Protein AF-M2Z8C1-F1 (afdb_monomer_lite)

Structure (mmCIF, N/CA/C/O backbone):
data_AF-M2Z8C1-F1
#
_entry.id   AF-M2Z8C1-F1
#
loop_
_atom_site.group_PDB
_atom_site.id
_atom_site.type_symbol
_atom_site.label_atom_id
_atom_site.label_alt_id
_atom_site.label_comp_id
_atom_site.label_asym_id
_atom_site.label_entity_id
_atom_site.label_seq_id
_atom_site.pdbx_PDB_ins_code
_atom_site.Cartn_x
_atom_site.Cartn_y
_atom_site.Cartn_z
_atom_site.occupancy
_atom_site.B_iso_or_equiv
_atom_site.auth_seq_id
_atom_site.auth_comp_id
_atom_site.auth_asym_id
_atom_site.auth_atom_id
_atom_site.pdbx_PDB_model_num
ATOM 1 N N . MET A 1 1 ? 14.032 18.134 11.689 1.00 37.47 1 MET A N 1
ATOM 2 C CA . MET A 1 1 ? 13.424 18.075 13.034 1.00 37.47 1 MET A CA 1
ATOM 3 C C . MET A 1 1 ? 11.926 17.914 12.837 1.00 37.47 1 MET A C 1
ATOM 5 O O . MET A 1 1 ? 11.229 18.902 12.672 1.00 37.47 1 MET A O 1
ATOM 9 N N . VAL A 1 2 ? 11.467 16.673 12.661 1.00 42.88 2 VAL A N 1
ATOM 10 C CA . VAL A 1 2 ? 10.048 16.380 12.406 1.00 42.88 2 VAL A CA 1
ATOM 11 C C . VAL A 1 2 ? 9.296 16.477 13.732 1.00 42.88 2 VAL A C 1
ATOM 13 O O . VAL A 1 2 ? 9.832 16.110 14.776 1.00 42.88 2 VAL A O 1
ATOM 16 N N . MET A 1 3 ? 8.078 17.007 13.684 1.00 43.03 3 MET A N 1
ATOM 17 C CA . MET A 1 3 ? 7.134 17.154 14.792 1.00 43.03 3 MET A CA 1
ATOM 18 C C . MET A 1 3 ? 6.689 15.778 15.325 1.00 43.03 3 MET A C 1
ATOM 20 O O . MET A 1 3 ? 5.567 15.345 15.099 1.00 43.03 3 MET A O 1
ATOM 24 N N . VAL A 1 4 ? 7.572 15.052 16.012 1.00 54.19 4 VAL A N 1
ATOM 25 C CA . VAL A 1 4 ? 7.275 13.724 16.590 1.00 54.19 4 VAL A CA 1
ATOM 26 C C . VAL A 1 4 ? 6.373 13.833 17.839 1.00 54.19 4 VAL A C 1
ATOM 28 O O . VAL A 1 4 ? 5.777 12.849 18.265 1.00 54.19 4 VAL A O 1
ATOM 31 N N . GLY A 1 5 ? 6.214 15.035 18.408 1.00 57.62 5 GLY A N 1
ATOM 32 C CA . GLY A 1 5 ? 5.475 15.251 19.658 1.00 57.62 5 GLY A CA 1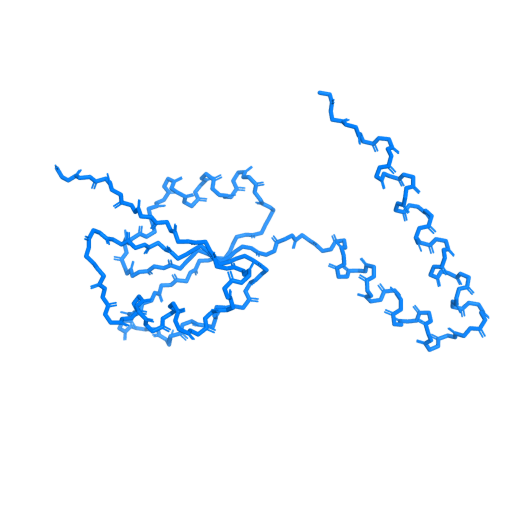
ATOM 33 C C . GLY A 1 5 ? 3.951 15.114 19.554 1.00 57.62 5 GLY A C 1
ATOM 34 O O . GLY A 1 5 ? 3.346 14.482 20.412 1.00 57.62 5 GLY A O 1
ATOM 35 N N . ASP A 1 6 ? 3.322 15.669 18.516 1.00 65.75 6 ASP A N 1
ATOM 36 C CA . ASP A 1 6 ? 1.852 15.759 18.435 1.00 65.75 6 ASP A CA 1
ATOM 37 C C . ASP A 1 6 ? 1.205 14.433 17.994 1.00 65.75 6 ASP A C 1
ATOM 39 O O . ASP A 1 6 ? 0.261 13.936 18.610 1.00 65.75 6 ASP A O 1
ATOM 43 N N . ALA A 1 7 ? 1.804 13.773 16.998 1.00 65.81 7 ALA A N 1
ATOM 44 C CA . ALA A 1 7 ? 1.341 12.472 16.515 1.00 65.81 7 ALA A CA 1
ATOM 45 C C . ALA A 1 7 ? 1.446 11.380 17.595 1.00 65.81 7 ALA A C 1
ATOM 47 O O . ALA A 1 7 ? 0.535 10.567 17.745 1.00 65.81 7 ALA A O 1
ATOM 48 N N . GLY A 1 8 ? 2.520 11.388 18.396 1.00 74.50 8 GLY A N 1
ATOM 49 C CA . GLY A 1 8 ? 2.686 10.445 19.506 1.00 74.50 8 GLY A CA 1
ATOM 50 C C . GLY A 1 8 ? 1.636 10.628 20.608 1.00 74.50 8 GLY A C 1
ATOM 51 O O . GLY A 1 8 ? 1.121 9.642 21.139 1.00 74.50 8 GLY A O 1
ATOM 52 N N . VAL A 1 9 ? 1.266 11.877 20.913 1.00 81.00 9 VAL A N 1
ATOM 53 C CA . VAL A 1 9 ? 0.220 12.202 21.898 1.00 81.00 9 VAL A CA 1
ATOM 54 C C . VAL A 1 9 ? -1.166 11.808 21.386 1.00 81.00 9 VAL A C 1
ATOM 56 O O . VAL A 1 9 ? -1.931 11.176 22.119 1.00 81.00 9 VAL A O 1
ATOM 59 N N . ALA A 1 10 ? -1.486 12.115 20.127 1.00 80.50 10 ALA A N 1
ATOM 60 C CA . ALA A 1 10 ? -2.745 11.709 19.502 1.00 80.50 10 ALA A CA 1
ATOM 61 C C . ALA A 1 10 ? -2.905 10.180 19.493 1.00 80.50 10 ALA A C 1
ATOM 63 O O . ALA A 1 10 ? -3.953 9.650 19.860 1.00 80.50 10 ALA A O 1
ATOM 64 N N . HIS A 1 11 ? -1.833 9.468 19.165 1.00 85.06 11 HIS A N 1
ATOM 65 C CA . HIS A 1 11 ? -1.820 8.017 19.109 1.00 85.06 11 HIS A CA 1
ATOM 66 C C . HIS A 1 11 ? -1.976 7.358 20.492 1.00 85.06 11 HIS A C 1
ATOM 68 O O . HIS A 1 11 ? -2.756 6.417 20.655 1.00 85.06 11 HIS A O 1
ATOM 74 N N . ALA A 1 12 ? -1.309 7.888 21.525 1.00 88.94 12 ALA A N 1
ATOM 75 C CA . ALA A 1 12 ? -1.519 7.445 22.906 1.00 88.94 12 ALA A CA 1
ATOM 76 C C . ALA A 1 12 ? -2.973 7.667 23.361 1.00 88.94 12 ALA A C 1
ATOM 78 O O . ALA A 1 12 ? -3.571 6.800 24.002 1.00 88.94 12 ALA A O 1
ATOM 79 N N . ARG A 1 13 ? -3.570 8.799 22.970 1.00 93.06 13 ARG A N 1
ATOM 80 C CA . ARG A 1 13 ? -4.976 9.100 23.250 1.00 93.06 13 ARG A CA 1
ATOM 81 C C . ARG A 1 13 ? -5.924 8.117 22.560 1.00 93.06 13 ARG A C 1
ATOM 83 O O . ARG A 1 13 ? -6.890 7.687 23.185 1.00 93.06 13 ARG A O 1
ATOM 90 N N . TRP A 1 14 ? -5.668 7.741 21.309 1.00 93.94 14 TRP A N 1
ATOM 91 C CA . TRP A 1 14 ? -6.498 6.760 20.600 1.00 93.94 14 TRP A CA 1
ATOM 92 C C . TRP A 1 14 ? -6.457 5.382 21.251 1.00 93.94 14 TRP A C 1
ATOM 94 O O . TRP A 1 14 ? -7.513 4.780 21.427 1.00 93.94 14 TRP A O 1
ATOM 104 N N . ARG A 1 15 ? -5.282 4.918 21.693 1.00 94.44 15 ARG A N 1
ATOM 105 C CA . ARG A 1 15 ? -5.169 3.661 22.454 1.00 94.44 15 ARG A CA 1
ATOM 106 C C . ARG A 1 15 ? -6.020 3.684 23.720 1.00 94.44 15 ARG A C 1
ATOM 108 O O . ARG A 1 15 ? -6.770 2.747 23.966 1.00 94.44 15 ARG A O 1
ATOM 115 N N . HIS A 1 16 ? -5.970 4.785 24.466 1.00 95.44 16 HIS A N 1
ATOM 116 C CA . HIS A 1 16 ? -6.773 4.937 25.677 1.00 95.44 16 HIS A CA 1
ATOM 117 C C . HIS A 1 16 ? -8.284 4.904 25.392 1.00 95.44 16 HIS A C 1
ATOM 119 O O . HIS A 1 16 ? -9.031 4.222 26.085 1.00 95.44 16 HIS A O 1
ATOM 125 N N . ILE A 1 17 ? -8.733 5.571 24.321 1.00 95.69 17 ILE A N 1
ATOM 126 C CA . ILE A 1 17 ? -10.139 5.532 23.888 1.00 95.69 17 ILE A CA 1
ATOM 127 C C . ILE A 1 17 ? -10.565 4.101 23.530 1.00 95.69 17 ILE A C 1
ATOM 129 O O . ILE A 1 17 ? -11.649 3.674 23.917 1.00 95.69 17 ILE A O 1
ATOM 133 N N . VAL A 1 18 ? -9.727 3.349 22.810 1.00 96.88 18 VAL A N 1
ATOM 134 C CA . VAL A 1 18 ? -10.014 1.950 22.449 1.00 96.88 18 VAL A CA 1
ATOM 135 C C . VAL A 1 18 ? -10.153 1.070 23.696 1.00 96.88 18 VAL A C 1
ATOM 137 O O . VAL A 1 18 ? -11.086 0.267 23.771 1.00 96.88 18 VAL A O 1
ATOM 140 N N . GLU A 1 19 ? -9.271 1.238 24.685 1.00 96.12 19 GLU A N 1
ATOM 141 C CA . GLU A 1 19 ? -9.348 0.526 25.967 1.00 96.12 19 GLU A CA 1
ATOM 142 C C . GLU A 1 19 ? -10.644 0.839 26.721 1.00 96.12 19 GLU A C 1
ATOM 144 O O . GLU A 1 19 ? -11.318 -0.079 27.194 1.00 96.12 19 GLU A O 1
ATOM 149 N N . ASP A 1 20 ? -11.024 2.115 26.800 1.00 97.69 20 ASP A N 1
ATOM 150 C CA . ASP A 1 20 ? -12.250 2.534 27.478 1.00 97.69 20 ASP A CA 1
ATOM 151 C C . ASP A 1 20 ? -13.498 1.997 26.778 1.00 97.69 20 ASP A C 1
ATOM 153 O O . ASP A 1 20 ? -14.374 1.439 27.441 1.00 97.69 20 ASP A O 1
ATOM 157 N N . ILE A 1 21 ? -13.558 2.063 25.442 1.00 97.44 21 ILE A N 1
ATOM 158 C CA . ILE A 1 21 ? -14.635 1.426 24.672 1.00 97.44 21 ILE A CA 1
ATOM 159 C C . ILE A 1 21 ? -14.701 -0.063 25.020 1.00 97.44 21 ILE A C 1
ATOM 161 O O . ILE A 1 21 ? -15.785 -0.563 25.295 1.00 97.44 21 ILE A O 1
ATOM 165 N N . GLY A 1 22 ? -13.564 -0.763 25.073 1.00 97.38 22 GLY A N 1
ATOM 166 C CA . GLY A 1 22 ? -13.505 -2.185 25.417 1.00 97.38 22 GLY A CA 1
ATOM 167 C C . GLY A 1 22 ? -13.989 -2.519 26.832 1.00 97.38 22 GLY A C 1
ATOM 168 O O . GLY A 1 22 ? -14.554 -3.596 27.030 1.00 97.38 22 GLY A O 1
ATOM 169 N N . ARG A 1 23 ? -13.813 -1.608 27.802 1.00 96.81 23 ARG A N 1
ATOM 170 C CA . ARG A 1 23 ? -14.359 -1.758 29.163 1.00 96.81 23 ARG A CA 1
ATOM 171 C C . ARG A 1 23 ? -15.884 -1.684 29.189 1.00 96.81 23 ARG A C 1
ATOM 173 O O . ARG A 1 23 ? -16.496 -2.411 29.966 1.00 96.81 23 ARG A O 1
ATOM 180 N N . PHE A 1 24 ? -16.486 -0.819 28.371 1.00 96.62 24 PHE A N 1
ATOM 181 C CA . PHE A 1 24 ? -17.943 -0.655 28.310 1.00 96.62 24 PHE A CA 1
ATOM 182 C C . PHE A 1 24 ? -18.616 -1.652 27.355 1.00 96.62 24 PHE A C 1
ATOM 184 O O . PHE A 1 24 ? -19.703 -2.145 27.645 1.00 96.62 24 PHE A O 1
ATOM 191 N N . ASP A 1 25 ? -17.961 -1.972 26.239 1.00 98.06 25 ASP A N 1
ATOM 192 C CA . ASP A 1 25 ? -18.417 -2.897 25.205 1.00 98.06 25 ASP A CA 1
ATOM 193 C C . ASP A 1 25 ? -17.217 -3.602 24.545 1.00 98.06 25 ASP A C 1
ATOM 195 O O . ASP A 1 25 ? -16.498 -3.059 23.700 1.00 98.06 25 ASP A O 1
ATOM 199 N N . ALA A 1 26 ? -17.035 -4.880 24.882 1.00 96.56 26 ALA A N 1
ATOM 200 C CA . ALA A 1 26 ? -15.950 -5.693 24.342 1.00 96.56 26 ALA A CA 1
ATOM 201 C C . ALA A 1 26 ? -16.046 -5.911 22.817 1.00 96.56 26 ALA A C 1
ATOM 203 O O . ALA A 1 26 ? -15.027 -6.119 22.154 1.00 96.56 26 ALA A O 1
ATOM 204 N N . GLY A 1 27 ? -17.253 -5.914 22.245 1.00 97.62 27 GLY A N 1
ATOM 205 C CA . GLY A 1 27 ? -17.476 -6.042 20.807 1.00 97.62 27 GLY A CA 1
ATOM 206 C C . GLY A 1 27 ? -17.021 -4.796 20.056 1.00 97.62 27 GLY A C 1
ATOM 207 O O . GLY A 1 27 ? -16.243 -4.910 19.104 1.00 97.62 27 GLY A O 1
ATOM 208 N N . ALA A 1 28 ? -17.446 -3.624 20.524 1.00 96.25 28 ALA A N 1
ATOM 209 C CA . ALA A 1 28 ? -17.011 -2.339 19.986 1.00 96.25 28 ALA A CA 1
ATOM 210 C C . ALA A 1 28 ? -15.498 -2.131 20.173 1.00 96.25 28 ALA A C 1
ATOM 212 O O . ALA A 1 28 ? -14.813 -1.737 19.229 1.00 96.25 28 ALA A O 1
ATOM 213 N N . GLY A 1 29 ? -14.951 -2.500 21.338 1.00 97.31 29 GLY A N 1
ATOM 214 C CA . GLY A 1 29 ? -13.518 -2.393 21.626 1.00 97.31 29 GLY A CA 1
ATOM 215 C C . GLY A 1 29 ? -12.658 -3.184 20.640 1.00 97.31 29 GLY A C 1
ATOM 216 O O . GLY A 1 29 ? -11.687 -2.659 20.101 1.00 97.31 29 GLY A O 1
ATOM 217 N N . ARG A 1 30 ? -13.056 -4.418 20.295 1.00 97.38 30 ARG A N 1
ATOM 218 C CA . ARG A 1 30 ? -12.354 -5.217 19.271 1.00 97.38 30 ARG A CA 1
ATOM 219 C C . ARG A 1 30 ? -12.397 -4.578 17.884 1.00 97.38 30 ARG A C 1
ATOM 221 O O . ARG A 1 30 ? -11.428 -4.684 17.136 1.00 97.38 30 ARG A O 1
ATOM 228 N N . GLN A 1 31 ? -13.511 -3.951 17.511 1.00 97.06 31 GLN A N 1
ATOM 229 C CA . GLN A 1 31 ? -13.615 -3.273 16.217 1.00 97.06 31 GLN A CA 1
ATOM 230 C C . GLN A 1 31 ? -12.717 -2.034 16.164 1.00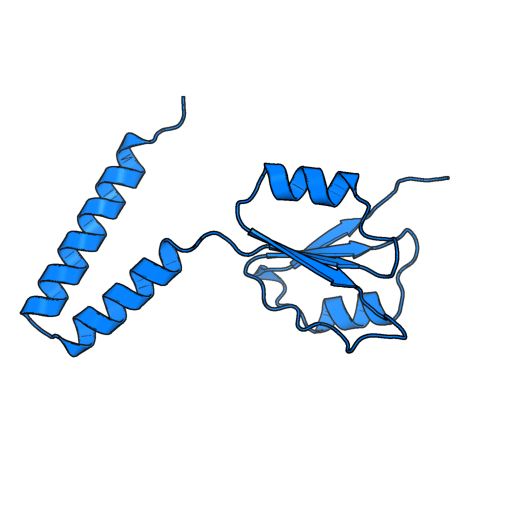 97.06 31 GLN A C 1
ATOM 232 O O . GLN A 1 31 ? -12.000 -1.849 15.180 1.00 97.06 31 GLN A O 1
ATOM 237 N N . ALA A 1 32 ? -12.710 -1.239 17.236 1.00 96.00 32 ALA A N 1
ATOM 238 C CA . ALA A 1 32 ? -11.870 -0.055 17.358 1.00 96.00 32 ALA A CA 1
ATOM 239 C C . ALA A 1 32 ? -10.375 -0.419 17.376 1.00 96.00 32 ALA A C 1
ATOM 241 O O . ALA A 1 32 ? -9.587 0.194 16.661 1.00 96.00 32 ALA A O 1
ATOM 242 N N . GLN A 1 33 ? -10.002 -1.492 18.080 1.00 95.19 33 GLN A N 1
ATOM 243 C CA . GLN A 1 33 ? -8.638 -2.024 18.084 1.00 95.19 33 GLN A CA 1
ATOM 244 C C . GLN A 1 33 ? -8.171 -2.415 16.677 1.00 95.19 33 GLN A C 1
ATOM 246 O O . GLN A 1 33 ? -7.107 -1.990 16.242 1.00 95.19 33 GLN A O 1
ATOM 251 N N . ARG A 1 34 ? -8.997 -3.140 15.912 1.00 95.44 34 ARG A N 1
ATOM 252 C CA . ARG A 1 34 ? -8.673 -3.485 14.515 1.00 95.44 34 ARG A CA 1
ATOM 253 C C . ARG A 1 34 ? -8.538 -2.258 13.617 1.00 95.44 34 ARG A C 1
ATOM 255 O O . ARG A 1 34 ? -7.819 -2.309 12.624 1.00 95.44 34 ARG A O 1
ATOM 262 N N . ALA A 1 35 ? -9.294 -1.196 13.888 1.00 93.94 35 ALA A N 1
ATOM 263 C CA . ALA A 1 35 ? -9.184 0.049 13.138 1.00 93.94 35 ALA A CA 1
ATOM 264 C C . ALA A 1 35 ? -7.865 0.766 13.449 1.00 93.94 35 ALA A C 1
ATOM 266 O O . ALA A 1 35 ? -7.203 1.216 12.519 1.00 93.94 35 ALA A O 1
ATOM 267 N N . LEU A 1 36 ? -7.460 0.799 14.721 1.00 93.81 36 LEU A N 1
ATOM 268 C CA . LEU A 1 36 ? -6.178 1.359 15.137 1.00 93.81 36 LEU A CA 1
ATOM 269 C C . LEU A 1 36 ? -4.999 0.549 14.578 1.00 93.81 36 LEU A C 1
ATOM 271 O O . LEU A 1 36 ? -4.087 1.124 14.005 1.00 93.81 36 LEU A O 1
ATOM 275 N N . GLU A 1 37 ? -5.065 -0.782 14.623 1.00 92.25 37 GLU A N 1
ATOM 276 C CA . GLU A 1 37 ? -4.057 -1.658 14.005 1.00 92.25 37 GLU A CA 1
ATOM 277 C C . GLU A 1 37 ? -3.922 -1.421 12.497 1.00 92.25 37 GLU A C 1
ATOM 279 O O . GLU A 1 37 ? -2.813 -1.410 11.974 1.00 92.25 37 GLU A O 1
ATOM 284 N N . ARG A 1 38 ? -5.042 -1.206 11.792 1.00 87.69 38 ARG A N 1
ATOM 285 C CA . ARG A 1 38 ? -5.031 -0.853 10.364 1.00 87.69 38 ARG A CA 1
ATOM 286 C C . ARG A 1 38 ? -4.457 0.535 10.111 1.00 87.69 38 ARG A C 1
ATOM 288 O O . ARG A 1 38 ? -3.757 0.711 9.126 1.00 87.69 38 ARG A O 1
ATOM 295 N N . HIS A 1 39 ? -4.752 1.496 10.980 1.00 87.31 39 HIS A N 1
ATOM 296 C CA . HIS A 1 39 ? -4.191 2.841 10.900 1.00 87.31 39 HIS A CA 1
ATOM 297 C C . HIS A 1 39 ? -2.668 2.834 11.122 1.00 87.31 39 HIS A C 1
ATOM 299 O O . HIS A 1 39 ? -1.938 3.557 10.453 1.00 87.31 39 HIS A O 1
ATOM 305 N N . ASP A 1 40 ? -2.192 2.011 12.053 1.00 88.31 40 ASP A N 1
ATOM 306 C CA . ASP A 1 40 ? -0.780 1.933 12.434 1.00 88.31 40 ASP A CA 1
ATOM 307 C C . ASP A 1 40 ? 0.039 1.001 11.535 1.00 88.31 40 ASP A C 1
ATOM 309 O O . ASP A 1 40 ? 1.269 0.945 11.639 1.00 88.31 40 ASP A O 1
ATOM 313 N N . ALA A 1 41 ? -0.632 0.242 10.668 1.00 88.06 41 ALA A N 1
ATOM 314 C CA . ALA A 1 41 ? 0.024 -0.631 9.719 1.00 88.06 41 ALA A CA 1
ATOM 315 C C . ALA A 1 41 ? 0.892 0.194 8.749 1.00 88.06 41 ALA A C 1
ATOM 317 O O . ALA A 1 41 ? 0.473 1.257 8.287 1.00 88.06 41 ALA A O 1
ATOM 318 N N . PRO A 1 42 ? 2.099 -0.288 8.398 1.00 88.06 42 PRO A N 1
ATOM 319 C CA . PRO A 1 42 ? 2.905 0.359 7.375 1.00 88.06 42 PRO A CA 1
ATOM 320 C C . PRO A 1 42 ? 2.151 0.428 6.046 1.00 88.06 42 PRO A C 1
ATOM 322 O O . PRO A 1 42 ? 1.569 -0.573 5.624 1.00 88.06 42 PRO A O 1
ATOM 325 N N . LEU A 1 43 ? 2.236 1.577 5.370 1.00 88.50 43 LEU A N 1
ATOM 326 C CA . LEU A 1 43 ? 1.671 1.762 4.035 1.00 88.50 43 LEU A CA 1
ATOM 327 C C . LEU A 1 43 ? 2.210 0.685 3.083 1.00 88.50 43 LEU A C 1
ATOM 329 O O . LEU A 1 43 ? 3.428 0.559 2.910 1.00 88.50 43 LEU A O 1
ATOM 333 N N . ARG A 1 44 ? 1.312 -0.087 2.465 1.00 92.62 44 ARG A N 1
ATOM 334 C CA . ARG A 1 44 ? 1.657 -1.044 1.414 1.00 92.62 44 ARG A CA 1
ATOM 335 C C . ARG A 1 44 ? 1.751 -0.296 0.095 1.00 92.62 44 ARG A C 1
ATOM 337 O O . ARG A 1 44 ? 0.778 0.317 -0.339 1.00 92.62 44 ARG A O 1
ATOM 344 N N . VAL A 1 45 ? 2.899 -0.394 -0.564 1.00 95.56 45 VAL A N 1
ATOM 345 C CA . VAL A 1 45 ? 3.087 0.121 -1.921 1.00 95.56 45 VAL A CA 1
ATOM 346 C C . VAL A 1 45 ? 3.331 -1.041 -2.874 1.00 95.56 45 VAL A C 1
ATOM 348 O O . VAL A 1 45 ? 4.197 -1.874 -2.618 1.00 95.56 45 VAL A O 1
ATOM 351 N N . GLN A 1 46 ? 2.590 -1.102 -3.976 1.00 95.69 46 GLN A N 1
ATOM 352 C CA . GLN A 1 46 ? 2.855 -2.030 -5.077 1.00 95.69 46 GLN A CA 1
ATOM 353 C C . GLN A 1 46 ? 3.426 -1.272 -6.267 1.00 95.69 46 GLN A C 1
ATOM 355 O O . GLN A 1 46 ? 2.848 -0.282 -6.699 1.00 95.69 46 GLN A O 1
ATOM 360 N N . ILE A 1 47 ? 4.544 -1.743 -6.814 1.00 95.06 47 ILE A N 1
ATOM 361 C CA . ILE A 1 47 ? 5.096 -1.239 -8.073 1.00 95.06 47 ILE A CA 1
ATOM 362 C C . ILE A 1 47 ? 4.774 -2.252 -9.163 1.00 95.06 47 ILE A C 1
ATOM 364 O O . ILE A 1 47 ? 5.295 -3.368 -9.150 1.00 95.06 47 ILE A O 1
ATOM 368 N N . ALA A 1 48 ? 3.909 -1.858 -10.088 1.00 93.94 48 ALA A N 1
ATOM 369 C CA . ALA A 1 48 ? 3.451 -2.685 -11.187 1.00 93.94 48 ALA A CA 1
ATOM 370 C C . ALA A 1 48 ? 3.970 -2.141 -12.516 1.00 93.94 48 ALA A C 1
ATOM 372 O O . ALA A 1 48 ? 3.977 -0.937 -12.749 1.00 93.94 48 ALA A O 1
ATOM 373 N N . GLY A 1 49 ? 4.388 -3.027 -13.405 1.00 92.25 49 GLY A N 1
ATOM 374 C CA . GLY A 1 49 ? 4.760 -2.675 -14.769 1.00 92.25 49 GLY A CA 1
ATOM 375 C C . GLY A 1 49 ? 5.091 -3.929 -15.559 1.00 92.25 49 GLY A C 1
ATOM 376 O O . GLY A 1 49 ? 5.285 -4.999 -14.983 1.00 92.25 49 GLY A O 1
ATOM 377 N N . ARG A 1 50 ? 5.158 -3.813 -16.882 1.00 90.06 50 ARG A N 1
ATOM 378 C CA . ARG A 1 50 ? 5.551 -4.940 -17.742 1.00 90.06 50 ARG A CA 1
ATOM 379 C C . ARG A 1 50 ? 7.018 -5.320 -17.542 1.00 90.06 50 ARG A C 1
ATOM 381 O O . ARG A 1 50 ? 7.797 -4.520 -17.020 1.00 90.06 50 ARG A O 1
ATOM 388 N N . GLY A 1 51 ? 7.404 -6.518 -17.979 1.00 80.75 51 GLY A N 1
ATOM 389 C CA . GLY A 1 51 ? 8.766 -7.044 -17.837 1.00 80.75 51 GLY A CA 1
ATOM 390 C C . GLY A 1 51 ? 9.859 -6.020 -18.163 1.00 80.75 51 GLY A C 1
ATOM 391 O O . GLY A 1 51 ? 9.925 -5.474 -19.264 1.00 80.75 51 GLY A O 1
ATOM 392 N N . GLY A 1 52 ? 10.694 -5.715 -17.165 1.00 73.62 52 GLY A N 1
ATOM 393 C CA . GLY A 1 52 ? 11.783 -4.735 -17.266 1.00 73.62 52 GLY A CA 1
ATOM 394 C C . GLY A 1 52 ? 11.387 -3.253 -17.159 1.00 73.62 52 GLY A C 1
ATOM 395 O O . GLY A 1 52 ? 12.283 -2.417 -17.065 1.00 73.62 52 GLY A O 1
ATOM 396 N N . ALA A 1 53 ? 10.094 -2.902 -17.119 1.00 80.12 53 ALA A N 1
ATOM 397 C CA . ALA A 1 53 ? 9.637 -1.517 -16.943 1.00 80.12 53 ALA A CA 1
ATOM 398 C C . ALA A 1 53 ? 9.944 -0.986 -15.535 1.00 80.12 53 ALA A C 1
ATOM 400 O O . ALA A 1 53 ? 10.310 0.174 -15.356 1.00 80.12 53 ALA A O 1
ATOM 401 N N . VAL A 1 54 ? 9.850 -1.849 -14.520 1.00 84.12 54 VAL A N 1
ATOM 402 C CA . VAL A 1 54 ? 10.222 -1.502 -13.145 1.00 84.12 54 VAL A CA 1
ATOM 403 C C . VAL A 1 54 ? 11.742 -1.575 -13.004 1.00 84.12 54 VAL A C 1
ATOM 405 O O . VAL A 1 54 ? 12.311 -2.622 -12.685 1.00 84.12 54 VAL A O 1
ATOM 408 N N . ARG A 1 55 ? 12.419 -0.449 -13.240 1.00 85.06 55 ARG A N 1
ATOM 409 C CA . ARG A 1 55 ? 13.876 -0.363 -13.085 1.00 85.06 55 ARG A CA 1
ATOM 410 C C . ARG A 1 55 ? 14.300 -0.602 -11.626 1.00 85.06 55 ARG A C 1
ATOM 412 O O . ARG A 1 55 ? 13.645 -0.095 -10.710 1.00 85.06 55 ARG A O 1
ATOM 419 N N . PRO A 1 56 ? 15.445 -1.270 -11.382 1.00 87.75 56 PRO A N 1
ATOM 420 C CA . PRO A 1 56 ? 15.974 -1.457 -10.028 1.00 87.75 56 PRO A CA 1
ATOM 421 C C . PRO A 1 56 ? 16.186 -0.145 -9.260 1.00 87.75 56 PRO A C 1
ATOM 423 O O . PRO A 1 56 ? 15.986 -0.102 -8.052 1.00 87.75 56 PRO A O 1
ATOM 426 N N . THR A 1 57 ? 16.545 0.938 -9.957 1.00 88.75 57 THR A N 1
ATOM 427 C CA . THR A 1 57 ? 16.734 2.270 -9.362 1.00 88.75 57 THR A CA 1
ATOM 428 C C . THR A 1 57 ? 15.431 2.879 -8.853 1.00 88.75 57 THR A C 1
ATOM 430 O O . THR A 1 57 ? 15.417 3.432 -7.757 1.00 88.75 57 THR A O 1
ATOM 433 N N . LEU A 1 58 ? 14.333 2.748 -9.607 1.00 87.44 58 LEU A N 1
ATOM 434 C CA . LEU A 1 58 ? 13.009 3.192 -9.166 1.00 87.44 58 LEU A CA 1
ATOM 435 C C . LEU A 1 58 ? 12.564 2.394 -7.940 1.00 87.44 58 LEU A C 1
ATOM 437 O O . LEU A 1 58 ? 12.163 2.984 -6.941 1.00 87.44 58 LEU A O 1
ATOM 441 N N . ARG A 1 59 ? 12.699 1.064 -7.992 1.00 89.62 59 ARG A N 1
ATOM 442 C CA . ARG A 1 59 ? 12.400 0.191 -6.851 1.00 89.62 59 ARG A CA 1
ATOM 443 C C . ARG A 1 59 ? 13.164 0.627 -5.601 1.00 89.62 59 ARG A C 1
ATOM 445 O O . ARG A 1 59 ? 12.539 0.853 -4.574 1.00 89.62 59 ARG A O 1
ATOM 452 N N . ALA A 1 60 ? 14.483 0.792 -5.705 1.00 90.94 60 ALA A N 1
ATOM 453 C CA . ALA A 1 60 ? 15.323 1.177 -4.575 1.00 90.94 60 ALA A CA 1
ATOM 454 C C . ALA A 1 60 ? 14.944 2.556 -4.005 1.00 90.94 60 ALA A C 1
ATOM 456 O O . ALA A 1 60 ? 14.949 2.745 -2.791 1.00 90.94 60 ALA A O 1
ATOM 457 N N . ALA A 1 61 ? 14.584 3.515 -4.864 1.00 90.44 61 ALA A N 1
ATOM 458 C CA . ALA A 1 61 ? 14.132 4.834 -4.427 1.00 90.44 61 ALA A CA 1
ATOM 459 C C . ALA A 1 61 ? 12.807 4.765 -3.648 1.00 90.44 61 ALA A C 1
ATOM 461 O O . ALA A 1 61 ? 12.660 5.441 -2.632 1.00 90.44 61 ALA A O 1
ATOM 462 N N . VAL A 1 62 ? 11.862 3.933 -4.096 1.00 90.94 62 VAL A N 1
ATOM 463 C CA . VAL A 1 62 ? 10.589 3.723 -3.391 1.00 90.94 62 VAL A CA 1
ATOM 464 C C . VAL A 1 62 ? 10.824 2.980 -2.075 1.00 90.94 62 VAL A C 1
ATOM 466 O O . VAL A 1 62 ? 10.352 3.438 -1.041 1.00 90.94 62 VAL A O 1
ATOM 469 N N . GLU A 1 63 ? 11.609 1.901 -2.076 1.00 91.50 63 GLU A N 1
ATOM 470 C CA . GLU A 1 63 ? 11.972 1.138 -0.867 1.00 91.50 63 GLU A CA 1
ATOM 471 C C . GLU A 1 63 ? 12.679 2.000 0.191 1.00 91.50 63 GLU A C 1
ATOM 473 O O . GLU A 1 63 ? 12.489 1.792 1.385 1.00 91.50 63 GLU A O 1
ATOM 478 N N . ALA A 1 64 ? 13.458 3.005 -0.219 1.00 91.00 64 ALA A N 1
ATOM 479 C CA . ALA A 1 64 ? 14.071 3.955 0.708 1.00 91.00 64 ALA A CA 1
AT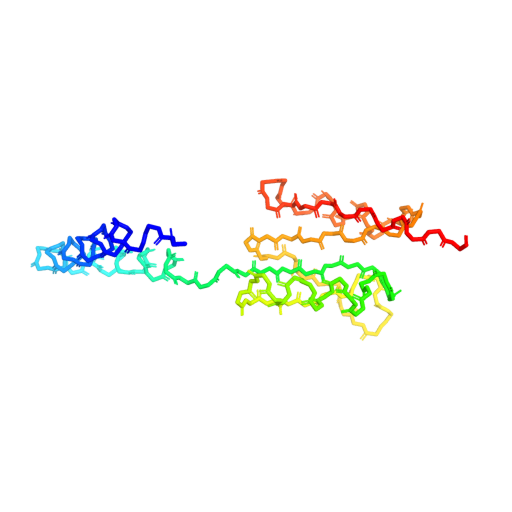OM 480 C C . ALA A 1 64 ? 13.065 4.950 1.321 1.00 91.00 64 ALA A C 1
ATOM 482 O O . ALA A 1 64 ? 13.328 5.513 2.385 1.00 91.00 64 ALA A O 1
ATOM 483 N N . ALA A 1 65 ? 11.935 5.192 0.653 1.00 87.31 65 ALA A N 1
ATOM 484 C CA . ALA A 1 65 ? 10.918 6.148 1.080 1.00 87.31 65 ALA A CA 1
ATOM 485 C C . ALA A 1 65 ? 9.789 5.507 1.903 1.00 87.31 65 ALA A C 1
ATOM 487 O O . ALA A 1 65 ? 9.169 6.196 2.715 1.00 87.31 65 ALA A O 1
ATOM 488 N N . VAL A 1 66 ? 9.506 4.214 1.704 1.00 87.88 66 VAL A N 1
ATOM 489 C CA . VAL A 1 66 ? 8.375 3.520 2.341 1.00 87.88 66 VAL A CA 1
ATOM 490 C C . VAL A 1 66 ? 8.775 2.166 2.919 1.00 87.88 66 VAL A C 1
ATOM 492 O O . VAL A 1 66 ? 9.651 1.477 2.414 1.00 87.88 66 VAL A O 1
ATOM 495 N N . ALA A 1 67 ? 8.089 1.756 3.984 1.00 78.94 67 ALA A N 1
ATOM 496 C CA . ALA A 1 67 ? 8.467 0.575 4.757 1.00 78.94 67 ALA A CA 1
ATOM 497 C C . ALA A 1 67 ? 8.111 -0.770 4.096 1.00 78.94 67 ALA A C 1
ATOM 499 O O . ALA A 1 67 ? 8.726 -1.784 4.428 1.00 78.94 67 ALA A O 1
ATOM 500 N N . ARG A 1 68 ? 7.116 -0.817 3.198 1.00 88.75 68 ARG A N 1
ATOM 501 C CA . ARG A 1 68 ? 6.678 -2.061 2.552 1.00 88.75 68 ARG A CA 1
ATOM 502 C C . ARG A 1 68 ? 6.413 -1.857 1.067 1.00 88.75 68 ARG A C 1
ATOM 504 O O . ARG A 1 68 ? 5.447 -1.199 0.689 1.00 88.75 68 ARG A O 1
ATOM 511 N N . VAL A 1 69 ? 7.248 -2.493 0.248 1.00 93.38 69 VAL A N 1
ATOM 512 C CA . VAL A 1 69 ? 7.144 -2.478 -1.213 1.00 93.38 69 VAL A CA 1
ATOM 513 C C . VAL A 1 69 ? 6.980 -3.897 -1.733 1.00 93.38 69 VAL A C 1
ATOM 515 O O . VAL A 1 69 ? 7.788 -4.780 -1.454 1.00 93.38 69 VAL A O 1
ATOM 518 N N . GLU A 1 70 ? 5.934 -4.108 -2.513 1.00 92.88 70 GLU A N 1
ATOM 519 C CA . GLU A 1 70 ? 5.716 -5.304 -3.313 1.00 92.88 70 GLU A CA 1
ATOM 520 C C . GLU A 1 70 ? 5.907 -4.929 -4.782 1.00 92.88 70 GLU A C 1
ATOM 522 O O . GLU A 1 70 ? 5.629 -3.803 -5.192 1.00 92.88 70 GLU A O 1
ATOM 527 N N . ALA A 1 71 ? 6.400 -5.856 -5.594 1.00 91.94 71 ALA A N 1
ATOM 528 C CA . ALA A 1 71 ? 6.491 -5.618 -7.023 1.00 91.94 71 ALA A CA 1
ATOM 529 C C . ALA A 1 71 ? 5.782 -6.698 -7.801 1.00 91.94 71 ALA A C 1
ATOM 531 O O . ALA A 1 71 ? 5.889 -7.884 -7.489 1.00 91.94 71 ALA A O 1
ATOM 532 N N . ALA A 1 72 ? 5.105 -6.240 -8.836 1.00 91.69 72 ALA A N 1
ATOM 533 C CA . ALA A 1 72 ? 4.233 -7.026 -9.661 1.00 91.69 72 ALA A CA 1
ATOM 534 C C . ALA A 1 72 ? 4.644 -6.826 -11.119 1.00 91.69 72 ALA A C 1
ATOM 536 O O . ALA A 1 72 ? 4.865 -5.704 -11.575 1.00 91.69 72 ALA A O 1
ATOM 537 N N . GLU A 1 73 ? 4.790 -7.930 -11.836 1.00 91.75 73 GLU A N 1
ATOM 538 C CA . GLU A 1 73 ? 5.046 -7.903 -13.267 1.00 91.75 73 GLU A CA 1
ATOM 539 C C . GLU A 1 73 ? 3.718 -8.114 -13.986 1.00 91.75 73 GLU A C 1
ATOM 541 O O . GLU A 1 73 ? 3.033 -9.102 -13.725 1.00 91.75 73 GLU A O 1
ATOM 546 N N . LEU A 1 74 ? 3.353 -7.165 -14.842 1.00 91.94 74 LEU A N 1
ATOM 547 C CA . LEU A 1 74 ? 2.169 -7.254 -15.692 1.00 91.94 74 LEU A CA 1
ATOM 548 C C . LEU A 1 74 ? 2.510 -8.017 -16.966 1.00 91.94 74 LEU A C 1
ATOM 550 O O . LEU A 1 74 ? 3.631 -7.881 -17.468 1.00 91.94 74 LEU A O 1
ATOM 554 N N . ASP A 1 75 ? 1.534 -8.742 -17.518 1.00 90.44 75 ASP A N 1
ATOM 555 C CA . ASP A 1 75 ? 1.688 -9.450 -18.798 1.00 90.44 75 ASP A CA 1
ATOM 556 C C . ASP A 1 75 ? 2.884 -10.424 -18.803 1.00 90.44 75 ASP A C 1
ATOM 558 O O . ASP A 1 75 ? 3.617 -10.566 -19.783 1.00 90.44 75 ASP A O 1
ATOM 562 N N . SER A 1 76 ? 3.130 -11.066 -17.658 1.00 88.50 76 SER A N 1
ATOM 563 C CA . SER A 1 76 ? 4.190 -12.062 -17.532 1.00 88.50 76 SER A CA 1
ATOM 564 C C . SER A 1 76 ? 3.734 -13.375 -18.181 1.00 88.50 76 SER A C 1
ATOM 566 O O . SER A 1 76 ? 2.690 -13.903 -17.798 1.00 88.50 76 SER A O 1
ATOM 568 N N . PRO A 1 77 ? 4.501 -13.961 -19.118 1.00 86.50 77 PRO A N 1
ATOM 569 C CA . PRO A 1 77 ? 4.114 -15.219 -19.762 1.00 86.50 77 PRO A CA 1
ATOM 570 C C . PRO A 1 77 ? 4.103 -16.407 -18.786 1.00 86.50 77 PRO A C 1
ATOM 572 O O . PRO A 1 77 ? 3.398 -17.387 -19.013 1.00 86.50 77 PRO A O 1
ATOM 575 N N . ASP A 1 78 ? 4.868 -16.307 -17.695 1.00 89.62 78 ASP A N 1
ATOM 576 C CA . ASP A 1 78 ? 5.109 -17.398 -16.749 1.00 89.62 78 ASP A CA 1
ATOM 577 C C . ASP A 1 78 ? 4.343 -17.232 -15.425 1.00 89.62 78 ASP A C 1
ATOM 579 O O . ASP A 1 78 ? 4.470 -18.068 -14.524 1.00 89.62 78 ASP A O 1
ATOM 583 N N . ARG A 1 79 ? 3.581 -16.141 -15.254 1.00 86.69 79 ARG A N 1
ATOM 584 C CA . ARG A 1 79 ? 2.898 -15.817 -13.992 1.00 86.69 79 ARG A CA 1
ATOM 585 C C . ARG A 1 79 ? 1.460 -15.365 -14.235 1.00 86.69 79 ARG A C 1
ATOM 587 O O . ARG A 1 79 ? 1.181 -14.745 -15.254 1.00 86.69 79 ARG A O 1
ATOM 594 N N . PRO A 1 80 ? 0.537 -15.652 -13.301 1.00 89.94 80 PRO A N 1
ATOM 595 C CA . PRO A 1 80 ? -0.801 -15.085 -13.370 1.00 89.94 80 PRO A CA 1
ATOM 596 C C . PRO A 1 80 ? -0.747 -13.558 -13.253 1.00 89.94 80 PRO A C 1
ATOM 598 O O . PRO A 1 80 ? 0.145 -13.015 -12.596 1.00 89.94 80 PRO A O 1
ATOM 601 N N . GLU A 1 81 ? -1.742 -12.891 -13.840 1.00 89.56 81 GLU A N 1
ATOM 602 C CA . GLU A 1 81 ? -1.893 -11.443 -13.717 1.00 89.56 81 GLU A CA 1
ATOM 603 C C . GLU A 1 81 ? -2.023 -11.060 -12.228 1.00 89.56 81 GLU A C 1
ATOM 605 O O . GLU A 1 81 ? -2.820 -11.670 -11.500 1.00 89.56 81 GLU A O 1
ATOM 610 N N . PRO A 1 82 ? -1.223 -10.101 -11.738 1.00 91.88 82 PRO A N 1
ATOM 611 C CA . PRO A 1 82 ? -1.205 -9.748 -10.330 1.00 91.88 82 PRO A CA 1
ATOM 612 C C . PRO A 1 82 ? -2.488 -9.029 -9.910 1.00 91.88 82 PRO A C 1
ATOM 614 O O . PRO A 1 82 ? -3.074 -8.244 -10.654 1.00 91.88 82 PRO A O 1
ATOM 617 N N . VAL A 1 83 ? -2.888 -9.241 -8.658 1.00 93.50 83 VAL A N 1
ATOM 618 C CA . VAL A 1 83 ? -3.931 -8.434 -8.020 1.00 93.50 83 VAL A CA 1
ATOM 619 C C . VAL A 1 83 ? -3.281 -7.169 -7.461 1.00 93.50 83 VAL A C 1
ATOM 621 O O . VAL A 1 83 ? -2.385 -7.255 -6.624 1.00 93.50 83 VAL A O 1
ATOM 624 N N . LEU A 1 84 ? -3.730 -6.005 -7.932 1.00 94.44 84 LEU A N 1
ATOM 625 C CA . LEU A 1 84 ? -3.221 -4.695 -7.524 1.00 94.44 84 LEU A CA 1
ATOM 626 C C . LEU A 1 84 ? -4.103 -4.115 -6.404 1.00 94.44 84 LEU A C 1
ATOM 628 O O . LEU A 1 84 ? -5.064 -3.395 -6.667 1.00 94.44 84 LEU A O 1
ATOM 632 N N . ASP A 1 85 ? -3.808 -4.490 -5.158 1.00 93.19 85 ASP A N 1
ATOM 633 C CA . ASP A 1 85 ? -4.641 -4.237 -3.970 1.00 93.19 85 ASP A CA 1
ATOM 634 C C . ASP A 1 85 ? -3.952 -3.428 -2.858 1.00 93.19 85 ASP A C 1
ATOM 636 O O . ASP A 1 85 ? -4.492 -3.302 -1.754 1.00 93.19 85 ASP A O 1
ATOM 640 N N . ALA A 1 86 ? -2.753 -2.910 -3.119 1.00 93.81 86 ALA A N 1
ATOM 641 C CA . ALA A 1 86 ? -2.029 -2.092 -2.157 1.00 93.81 86 ALA A CA 1
ATOM 642 C C . ALA A 1 86 ? -2.746 -0.770 -1.832 1.00 93.81 86 ALA A C 1
ATOM 644 O O . ALA A 1 86 ? -3.633 -0.310 -2.555 1.00 93.81 86 ALA A O 1
ATOM 645 N N . ASP A 1 87 ? -2.318 -0.139 -0.735 1.00 93.06 87 ASP A N 1
ATOM 646 C CA . ASP A 1 87 ? -2.801 1.187 -0.342 1.00 93.06 87 ASP A CA 1
ATOM 647 C C . ASP A 1 87 ? -2.404 2.241 -1.386 1.00 93.06 87 ASP A C 1
ATOM 649 O O . ASP A 1 87 ? -3.166 3.165 -1.658 1.00 93.06 87 ASP A O 1
ATOM 653 N N . VAL A 1 88 ? -1.228 2.064 -2.004 1.00 94.75 88 VAL A N 1
ATOM 654 C CA . VAL A 1 88 ? -0.771 2.823 -3.172 1.00 94.75 88 VAL A CA 1
ATOM 655 C C . VAL A 1 88 ? -0.243 1.870 -4.239 1.00 94.75 88 VAL A C 1
ATOM 657 O O . VAL A 1 88 ? 0.617 1.028 -3.971 1.00 94.75 88 VAL A O 1
ATOM 660 N N . VAL A 1 89 ? -0.706 2.044 -5.473 1.00 95.94 89 VAL A N 1
ATOM 661 C CA . VAL A 1 89 ? -0.231 1.318 -6.651 1.00 95.94 89 VAL A CA 1
ATOM 662 C C . VAL A 1 89 ? 0.509 2.287 -7.567 1.00 95.94 89 VAL A C 1
ATOM 664 O O . VAL A 1 89 ? -0.071 3.222 -8.114 1.00 95.94 89 VAL A O 1
ATOM 667 N N . LEU A 1 90 ? 1.804 2.048 -7.749 1.00 94.94 90 LEU A N 1
ATOM 668 C CA . LEU A 1 90 ? 2.655 2.724 -8.718 1.00 94.94 90 LEU A CA 1
ATOM 669 C C . LEU A 1 90 ? 2.627 1.936 -10.026 1.00 94.94 90 LEU A C 1
ATOM 671 O O . LEU A 1 90 ? 3.297 0.910 -10.144 1.00 94.94 90 LEU A O 1
ATOM 675 N N . LEU A 1 91 ? 1.865 2.418 -11.006 1.00 94.31 91 LEU A N 1
ATOM 676 C CA . LEU A 1 91 ? 1.829 1.825 -12.339 1.00 94.31 91 LEU A CA 1
ATOM 677 C C . LEU A 1 91 ? 2.893 2.477 -13.225 1.00 94.31 91 LEU A C 1
ATOM 679 O O . LEU A 1 91 ? 2.768 3.638 -13.619 1.00 94.31 91 LEU A O 1
ATOM 683 N N . VAL A 1 92 ? 3.944 1.724 -13.536 1.00 92.50 92 VAL A N 1
ATOM 684 C CA . VAL A 1 92 ? 5.069 2.162 -14.360 1.00 92.50 92 VAL A CA 1
ATOM 685 C C . VAL A 1 92 ? 4.767 1.884 -15.822 1.00 92.50 92 VAL A C 1
ATOM 687 O O . VAL A 1 92 ? 4.768 0.739 -16.276 1.00 92.50 92 VAL A O 1
ATOM 690 N N . LEU A 1 93 ? 4.547 2.958 -16.569 1.00 89.25 93 LEU A N 1
ATOM 691 C CA . LEU A 1 93 ? 4.331 2.914 -18.00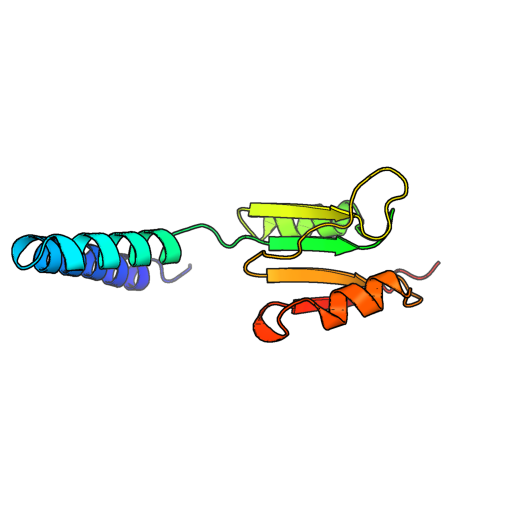3 1.00 89.25 93 LEU A CA 1
ATOM 692 C C . LEU A 1 93 ? 5.658 3.135 -18.723 1.00 89.25 93 LEU A C 1
ATOM 694 O O . LEU A 1 93 ? 6.305 4.176 -18.572 1.00 89.25 93 LEU A O 1
ATOM 698 N N . ALA A 1 94 ? 6.036 2.163 -19.551 1.00 78.75 94 ALA A N 1
ATOM 699 C CA . ALA A 1 94 ? 7.074 2.365 -20.551 1.00 78.75 94 ALA A CA 1
ATOM 700 C C . ALA A 1 94 ? 6.596 3.375 -21.614 1.00 78.75 94 ALA A C 1
ATOM 702 O O . ALA A 1 94 ? 5.404 3.658 -21.733 1.00 78.75 94 ALA A O 1
ATOM 703 N N . ALA A 1 95 ? 7.515 3.877 -22.444 1.00 72.06 95 ALA A N 1
ATOM 704 C CA . ALA A 1 95 ? 7.258 4.933 -23.434 1.00 72.06 95 ALA A CA 1
ATOM 705 C C . ALA A 1 95 ? 6.071 4.686 -24.398 1.00 72.06 95 ALA A C 1
ATOM 707 O O . ALA A 1 95 ? 5.608 5.618 -25.056 1.00 72.06 95 ALA A O 1
ATOM 708 N N . ARG A 1 96 ? 5.571 3.448 -24.504 1.00 77.12 96 ARG A N 1
ATOM 709 C CA . ARG A 1 96 ? 4.337 3.111 -25.220 1.00 77.12 96 ARG A CA 1
ATOM 710 C C . ARG A 1 96 ? 3.415 2.296 -24.318 1.00 77.12 96 ARG A C 1
ATOM 712 O O . ARG A 1 96 ? 3.834 1.258 -23.803 1.00 77.12 96 ARG A O 1
ATOM 719 N N . ALA A 1 97 ? 2.168 2.751 -24.206 1.00 77.75 97 ALA A N 1
ATOM 720 C CA . ALA A 1 97 ? 1.113 2.041 -23.496 1.00 77.75 97 ALA A CA 1
ATOM 721 C C . ALA A 1 97 ? 0.794 0.707 -24.186 1.00 77.75 97 ALA A C 1
ATOM 723 O O . ALA A 1 97 ? 0.626 0.643 -25.406 1.00 77.75 97 ALA A O 1
ATOM 724 N N . HIS A 1 98 ? 0.708 -0.348 -23.388 1.00 87.00 98 HIS A N 1
ATOM 725 C CA . HIS A 1 98 ? 0.311 -1.692 -23.785 1.00 87.00 98 HIS A CA 1
ATOM 726 C C . HIS A 1 98 ? -1.120 -1.992 -23.322 1.00 87.00 98 HIS A C 1
ATOM 728 O O . HIS A 1 98 ? -1.567 -1.409 -22.333 1.00 87.00 98 HIS A O 1
ATOM 734 N N . PRO A 1 99 ? -1.849 -2.927 -23.960 1.00 89.50 99 PRO A N 1
ATOM 735 C CA . PRO A 1 99 ? -3.172 -3.333 -23.487 1.00 89.50 99 PRO A CA 1
ATOM 736 C C . PRO A 1 99 ? -3.216 -3.752 -22.010 1.00 89.50 99 PRO A C 1
ATOM 738 O O . PRO A 1 99 ? -4.177 -3.421 -21.326 1.00 89.50 99 PRO A O 1
ATOM 741 N N . ALA A 1 100 ? -2.166 -4.406 -21.502 1.00 88.06 100 ALA A N 1
ATOM 742 C CA . ALA A 1 100 ? -2.062 -4.767 -20.082 1.00 88.06 100 ALA A CA 1
ATOM 743 C C . ALA A 1 100 ? -1.974 -3.539 -19.158 1.00 88.06 100 ALA A C 1
ATOM 745 O O . ALA A 1 100 ? -2.603 -3.509 -18.104 1.00 88.06 100 ALA A O 1
ATOM 746 N N . ASP A 1 101 ? -1.272 -2.488 -19.591 1.00 89.44 101 ASP A N 1
ATOM 747 C CA . ASP A 1 101 ? -1.196 -1.229 -18.849 1.00 89.44 101 ASP A CA 1
ATOM 748 C C . ASP A 1 101 ? -2.585 -0.574 -18.766 1.00 89.44 101 ASP A C 1
ATOM 750 O O . ASP A 1 101 ? -3.015 -0.121 -17.707 1.00 89.44 101 ASP A O 1
ATOM 754 N N . LEU A 1 102 ? -3.318 -0.567 -19.885 1.00 89.81 102 LEU A N 1
ATOM 755 C CA . LEU A 1 102 ? -4.684 -0.042 -19.951 1.00 89.81 102 LEU A CA 1
ATOM 756 C C . LEU A 1 102 ? -5.654 -0.864 -19.096 1.00 89.81 102 LEU A C 1
ATOM 758 O O . LEU A 1 102 ? -6.511 -0.292 -18.432 1.00 89.81 102 LEU A O 1
ATOM 762 N N . ALA A 1 103 ? -5.517 -2.191 -19.089 1.00 91.06 103 ALA A N 1
ATOM 763 C CA . ALA A 1 103 ? -6.327 -3.061 -18.246 1.00 91.06 103 ALA A CA 1
ATOM 764 C C . ALA A 1 103 ? -6.100 -2.759 -16.756 1.00 91.06 103 ALA A C 1
ATOM 766 O O . ALA A 1 103 ? -7.072 -2.608 -16.022 1.00 91.06 103 ALA A O 1
ATOM 767 N N . ALA A 1 104 ? -4.845 -2.582 -16.330 1.00 91.00 104 ALA A N 1
ATOM 768 C CA . ALA A 1 104 ? -4.512 -2.195 -14.959 1.00 91.00 104 ALA A CA 1
ATOM 769 C C . ALA A 1 104 ? -5.080 -0.813 -14.581 1.00 91.00 104 ALA A C 1
ATOM 771 O O . ALA A 1 104 ? -5.631 -0.645 -13.495 1.00 91.00 104 ALA A O 1
ATOM 772 N N . LEU A 1 105 ? -5.020 0.172 -15.487 1.00 90.88 105 LEU A N 1
ATOM 773 C CA . LEU A 1 105 ? -5.618 1.499 -15.269 1.00 90.88 105 LEU A CA 1
ATOM 774 C C . LEU A 1 105 ? -7.134 1.449 -15.025 1.00 90.88 105 LEU A C 1
ATOM 776 O O . LEU A 1 105 ? -7.671 2.329 -14.361 1.00 90.88 105 LEU A O 1
ATOM 780 N N . LEU A 1 106 ? -7.827 0.455 -15.587 1.00 91.00 106 LEU A N 1
ATOM 781 C CA . LEU A 1 106 ? -9.279 0.310 -15.465 1.00 91.00 106 LEU A CA 1
ATOM 782 C C . LEU A 1 106 ? -9.710 -0.475 -14.220 1.00 91.00 106 LEU A C 1
ATOM 784 O O . LEU A 1 106 ? -10.885 -0.424 -13.859 1.00 91.00 106 LEU A O 1
ATOM 788 N N . THR A 1 107 ? -8.804 -1.226 -13.591 1.00 90.19 107 THR A N 1
ATOM 789 C CA . THR A 1 107 ? -9.122 -2.098 -12.449 1.00 90.19 107 THR A CA 1
ATOM 790 C C . THR A 1 107 ? -8.721 -1.504 -11.107 1.00 90.19 107 THR A C 1
ATOM 792 O O . THR A 1 107 ? -9.354 -1.814 -10.098 1.00 90.19 107 THR A O 1
ATOM 795 N N . VAL A 1 108 ? -7.687 -0.662 -11.078 1.00 93.12 108 VAL A N 1
ATOM 796 C CA . VAL A 1 108 ? -7.209 -0.035 -9.844 1.00 93.12 108 VAL A CA 1
ATOM 797 C C . VAL A 1 108 ? -8.068 1.179 -9.500 1.00 93.12 108 VAL A C 1
ATOM 799 O O . VAL A 1 108 ? -8.381 2.005 -10.354 1.00 93.12 108 VAL A O 1
ATOM 802 N N . ASP A 1 109 ? -8.416 1.299 -8.221 1.00 93.31 109 ASP A N 1
ATOM 803 C CA . ASP A 1 109 ? -9.068 2.487 -7.674 1.00 93.31 109 ASP A CA 1
ATOM 804 C C . ASP A 1 109 ? -8.212 3.740 -7.933 1.00 93.31 109 ASP A C 1
ATOM 806 O O . ASP A 1 109 ? -7.044 3.807 -7.535 1.00 93.31 109 ASP A O 1
ATOM 810 N N . ALA A 1 110 ? -8.800 4.742 -8.590 1.00 91.44 110 ALA A N 1
ATOM 811 C CA . ALA A 1 110 ? -8.117 5.975 -8.962 1.00 91.44 110 ALA A CA 1
ATOM 812 C C . ALA A 1 110 ? -7.571 6.743 -7.747 1.00 91.44 110 ALA A C 1
ATOM 814 O O . ALA A 1 110 ? -6.575 7.450 -7.882 1.00 91.44 110 ALA A O 1
ATOM 815 N N . GLU A 1 111 ? -8.165 6.581 -6.559 1.00 93.75 111 GLU A N 1
ATOM 816 C CA . GLU A 1 111 ? -7.671 7.216 -5.328 1.00 93.75 111 GLU A CA 1
ATOM 817 C C . GLU A 1 111 ? -6.353 6.608 -4.819 1.00 93.75 111 GLU A C 1
ATOM 819 O O . GLU A 1 111 ? -5.651 7.225 -4.018 1.00 93.75 111 GLU A O 1
ATOM 824 N N . ARG A 1 112 ? -5.992 5.411 -5.296 1.00 94.38 112 ARG A N 1
ATOM 825 C CA . ARG A 1 112 ? -4.792 4.661 -4.885 1.00 94.38 112 ARG A CA 1
ATOM 826 C C . ARG A 1 112 ? -3.739 4.580 -5.982 1.00 94.38 112 ARG A C 1
ATOM 828 O O . ARG A 1 112 ? -2.641 4.078 -5.749 1.00 94.38 112 ARG A O 1
ATOM 835 N N . LEU A 1 113 ? -4.070 5.038 -7.184 1.00 95.44 113 LEU A N 1
ATOM 836 C CA . LEU A 1 113 ? -3.252 4.869 -8.373 1.00 95.44 113 LEU A CA 1
ATOM 837 C C . LEU A 1 113 ? -2.346 6.079 -8.610 1.00 95.44 113 LEU A C 1
ATOM 839 O O . LEU A 1 113 ? -2.800 7.212 -8.758 1.00 95.44 113 LEU A O 1
ATOM 843 N N . VAL A 1 114 ? -1.052 5.814 -8.759 1.00 94.19 114 VAL A N 1
ATOM 844 C CA . VAL A 1 114 ? -0.061 6.784 -9.222 1.00 94.19 114 VAL A CA 1
ATOM 845 C C . VAL A 1 114 ? 0.569 6.253 -10.502 1.00 94.19 114 VAL A C 1
ATOM 847 O O . VAL A 1 114 ? 1.206 5.201 -10.516 1.00 94.19 114 VAL A O 1
ATOM 850 N N . VAL A 1 115 ? 0.406 6.997 -11.593 1.00 92.62 115 VAL A N 1
ATOM 851 C CA . VAL A 1 115 ? 0.989 6.644 -12.891 1.00 92.62 115 VAL A CA 1
ATOM 852 C C . VAL A 1 115 ? 2.383 7.248 -13.006 1.00 92.62 115 VAL A C 1
ATOM 854 O O . VAL A 1 115 ? 2.557 8.464 -12.927 1.00 92.62 115 VAL A O 1
ATO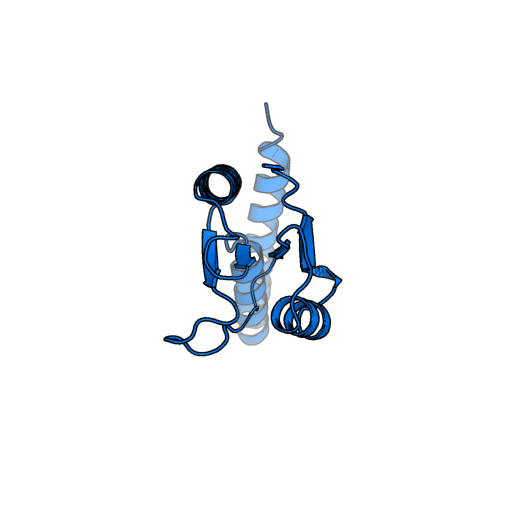M 857 N N . VAL A 1 116 ? 3.378 6.393 -13.227 1.00 90.88 116 VAL A N 1
ATOM 858 C CA . VAL A 1 116 ? 4.774 6.783 -13.425 1.00 90.88 116 VAL A CA 1
ATOM 859 C C . VAL A 1 116 ? 5.122 6.604 -14.896 1.00 90.88 116 VAL A C 1
ATOM 861 O O . VAL A 1 116 ? 5.163 5.487 -15.404 1.00 90.88 116 VAL A O 1
ATOM 864 N N . LEU A 1 117 ? 5.387 7.712 -15.584 1.00 87.31 117 LEU A N 1
ATOM 865 C CA . LEU A 1 117 ? 5.906 7.692 -16.948 1.00 87.31 117 LEU A CA 1
ATOM 866 C C . LEU A 1 117 ? 7.431 7.600 -16.887 1.00 87.31 117 LEU A C 1
ATOM 868 O O . LEU A 1 117 ? 8.098 8.602 -16.617 1.00 87.31 117 LEU A O 1
ATOM 872 N N . ASP A 1 118 ? 7.992 6.418 -17.145 1.00 75.69 118 ASP A N 1
ATOM 873 C CA . ASP A 1 118 ? 9.444 6.287 -17.268 1.00 75.69 118 ASP A CA 1
ATOM 874 C C . ASP A 1 118 ? 9.876 6.793 -18.653 1.00 75.69 118 ASP A C 1
ATOM 876 O 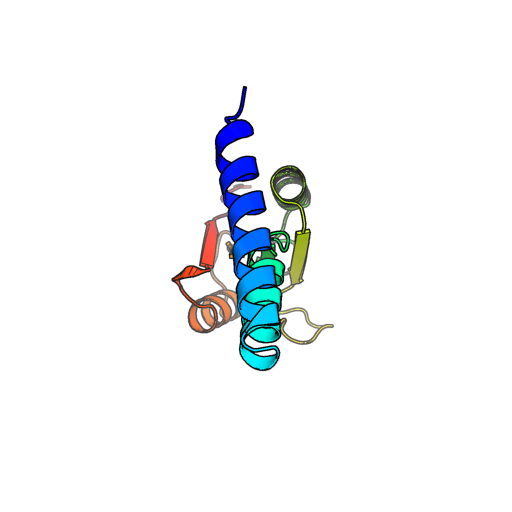O . ASP A 1 118 ? 9.885 6.065 -19.648 1.00 75.69 118 ASP A O 1
ATOM 880 N N . ARG A 1 119 ? 10.196 8.092 -18.718 1.00 65.38 119 ARG A N 1
ATOM 881 C CA . ARG A 1 119 ? 10.805 8.753 -19.882 1.00 65.38 119 ARG A CA 1
ATOM 882 C C . ARG A 1 119 ? 12.327 8.730 -19.789 1.00 65.38 119 ARG A C 1
ATOM 884 O O . ARG A 1 119 ? 12.982 9.753 -19.956 1.00 65.38 119 ARG A O 1
ATOM 891 N N . THR A 1 120 ? 12.912 7.585 -19.478 1.00 56.53 120 THR A N 1
ATOM 892 C CA . THR A 1 120 ? 14.329 7.377 -19.770 1.00 56.53 120 THR A CA 1
ATOM 893 C C . THR A 1 120 ? 14.441 7.000 -21.241 1.00 56.53 120 THR A C 1
ATOM 895 O O . THR A 1 120 ? 14.303 5.841 -21.628 1.00 56.53 120 THR A O 1
ATOM 898 N N . GLU A 1 121 ? 14.579 8.030 -22.073 1.00 48.09 121 GLU A N 1
ATOM 899 C CA . GLU A 1 121 ? 14.848 7.887 -23.502 1.00 48.09 121 GLU A CA 1
ATOM 900 C C . GLU A 1 121 ? 16.132 7.067 -23.723 1.00 48.09 121 GLU A C 1
ATOM 902 O O . GLU A 1 121 ? 17.038 7.060 -22.881 1.00 48.09 121 GLU A O 1
ATOM 907 N N . GLY A 1 122 ? 16.161 6.331 -24.838 1.00 44.19 122 GLY A N 1
ATOM 908 C CA . GLY A 1 122 ? 17.411 5.852 -25.426 1.00 44.19 122 GLY A CA 1
ATOM 909 C C . GLY A 1 122 ? 18.235 6.999 -25.990 1.00 44.19 122 GLY A C 1
ATOM 910 O O . GLY A 1 122 ? 17.648 8.069 -26.260 1.00 44.19 122 GLY A O 1
#

Sequence (122 aa):
MVMVGDAGVAHARWRHIVEDIGRFDAGAGRQAQRALERHDAPLRVQIAGRGGAVRPTLRAAVEAAVARVEAAELDSPDRPEPVLDADVVLLVLAARAHPADLAALLTVDAERLVVVLDRTEG

Secondary structure (DSSP, 8-state):
---HHHHHHHHHHHHHHHHHHHHH-HHHHHHHHHHHHHHHSPPEEEEEEETTTS-HHHHHHHHHH-SEEEEEEES-TTSPPPP--SSEEEEEE-SS--HHHHHHHHHS-TTTEEEEE-----

Foldseek 3Di:
DDCPPPVVVVLVVLVVVLVVCCVVPVVSSVVSVVVSVVVPDWFEEEEEEAVPLCPPVNVVVVVVVGVHYHYAHWPDPVDPGDDPDTQAYEYRDEPDDDPRSVVVVVRDDPNRYDYHDPPPDD

pLDDT: mean 87.13, std 12.41, range [37.47, 98.06]

Organism: NCBI:txid1278076

Radius of gyration: 19.37 Å; chains: 1; bounding box: 36×36×55 Å